Protein AF-A0A7C6TYS3-F1 (afdb_monomer_lite)

Radius of gyration: 28.36 Å; chains: 1; bounding box: 54×26×85 Å

Sequence (116 aa):
DAINKAIIAYRTGEYELSEQMWTKVLKMNSNMTIAYSGVGKSKMRAGDYKGAMADFKIAKNPDFYSKALDAYMKETIGNKFTYIFLTIVGGYLLYQLYRLIRAFRRFLREGVKKVV

Foldseek 3Di:
DLQVQLVVCVVVLVLVSNLVSLVVVCVVPVLPLVSLQSNLSSCLSVVVLVSSLVSCVSSVNVVSNVVSVVSVCCVPVNCVVVVVVCVVVVVVVVVVVVVVVVVVVVVVVVVVVVVD

Secondary structure (DSSP, 8-state):
-HHHHHHHHHHHT-HHHHHHHHHHHHHH-TT-HHHHHHHHHHHHHHT-HHHHHHHHHHTT-HHHHHHHHHHHHHHHTTTHHHHHHHHHHHHHHHHHHHHHHHHHHHHHHHHHHHH-

Structure (mmCIF, N/CA/C/O backbone):
data_AF-A0A7C6TYS3-F1
#
_entry.id   AF-A0A7C6TYS3-F1
#
loop_
_atom_site.group_PDB
_atom_site.id
_atom_site.type_symbol
_atom_site.label_atom_id
_atom_site.label_alt_id
_atom_site.label_comp_id
_atom_site.label_asym_id
_atom_site.label_entity_id
_atom_site.label_seq_id
_atom_site.pdbx_PDB_ins_code
_atom_site.Cartn_x
_atom_site.Cartn_y
_atom_site.Cartn_z
_atom_site.occupancy
_atom_site.B_iso_or_equiv
_atom_site.auth_seq_id
_atom_site.auth_comp_id
_atom_site.auth_asym_id
_atom_site.auth_atom_id
_atom_site.pdbx_PDB_model_num
ATOM 1 N N . ASP A 1 1 ? -14.051 -4.060 24.765 1.00 86.50 1 ASP A N 1
ATOM 2 C CA . ASP A 1 1 ? -14.598 -5.085 23.857 1.00 86.50 1 ASP A CA 1
ATOM 3 C C . ASP A 1 1 ? -14.244 -4.834 22.385 1.00 86.50 1 ASP A C 1
ATOM 5 O O . ASP A 1 1 ? -13.474 -5.601 21.819 1.00 86.50 1 ASP A O 1
ATOM 9 N N . ALA A 1 2 ? -14.675 -3.711 21.788 1.00 93.69 2 ALA A N 1
ATOM 10 C CA . ALA A 1 2 ? -14.475 -3.423 20.356 1.00 93.69 2 ALA A CA 1
ATOM 11 C C . ALA A 1 2 ? -13.012 -3.470 19.866 1.00 93.69 2 ALA A C 1
ATOM 13 O O . ALA A 1 2 ? -12.750 -4.072 18.832 1.00 93.69 2 ALA A O 1
ATOM 14 N N . ILE A 1 3 ? -12.052 -2.903 20.611 1.00 95.62 3 ILE A N 1
ATOM 15 C CA . ILE A 1 3 ? -10.620 -2.938 20.245 1.00 95.62 3 ILE A CA 1
ATOM 16 C C . ILE A 1 3 ? -10.101 -4.380 20.164 1.00 95.62 3 ILE A C 1
ATOM 18 O O . ILE A 1 3 ? -9.490 -4.766 19.170 1.00 95.62 3 ILE A O 1
ATOM 22 N N . ASN A 1 4 ? -10.371 -5.197 21.185 1.00 97.00 4 ASN A N 1
ATOM 23 C CA . ASN A 1 4 ? -9.920 -6.589 21.215 1.00 97.00 4 ASN A CA 1
ATOM 24 C C . ASN A 1 4 ? -10.562 -7.393 20.084 1.00 97.00 4 ASN A C 1
ATOM 26 O O . ASN A 1 4 ? -9.863 -8.122 19.384 1.00 97.00 4 ASN A O 1
ATOM 30 N N . LYS A 1 5 ? -11.865 -7.201 19.848 1.00 97.56 5 LYS A N 1
ATOM 31 C CA . LYS A 1 5 ? -12.569 -7.837 18.732 1.00 97.56 5 LYS A CA 1
ATOM 32 C C . LYS A 1 5 ? -11.988 -7.421 17.380 1.00 97.56 5 LYS A C 1
ATOM 34 O O . LYS A 1 5 ? -11.789 -8.279 16.529 1.00 97.56 5 LYS A O 1
ATOM 39 N N . ALA A 1 6 ? -11.647 -6.144 17.206 1.00 97.19 6 ALA A N 1
ATOM 40 C CA . ALA A 1 6 ? -10.999 -5.651 15.995 1.00 97.19 6 ALA A CA 1
ATOM 41 C C . ALA A 1 6 ? -9.639 -6.323 15.760 1.00 97.19 6 ALA A C 1
ATOM 43 O O . ALA A 1 6 ? -9.331 -6.736 14.643 1.00 97.19 6 ALA A O 1
ATOM 44 N N . ILE A 1 7 ? -8.830 -6.465 16.813 1.00 97.06 7 ILE A N 1
ATOM 45 C CA . ILE A 1 7 ? -7.513 -7.110 16.741 1.00 97.06 7 ILE A CA 1
ATOM 46 C C . ILE A 1 7 ? -7.647 -8.602 16.421 1.00 97.06 7 ILE A C 1
ATOM 48 O O . ILE A 1 7 ? -6.886 -9.106 15.597 1.00 97.06 7 ILE A O 1
ATOM 52 N N . ILE A 1 8 ? -8.594 -9.302 17.051 1.00 97.94 8 ILE A N 1
ATOM 53 C CA . ILE A 1 8 ? -8.854 -10.722 16.783 1.00 97.94 8 ILE A CA 1
ATOM 54 C C . ILE A 1 8 ? -9.299 -10.899 15.332 1.00 97.94 8 ILE A C 1
ATOM 56 O O . ILE A 1 8 ? -8.648 -11.647 14.612 1.00 97.94 8 ILE A O 1
ATOM 60 N N . ALA A 1 9 ? -10.301 -10.137 14.884 1.00 97.75 9 ALA A N 1
ATOM 61 C CA . ALA A 1 9 ? -10.793 -10.170 13.507 1.00 97.75 9 ALA A CA 1
ATOM 62 C C . ALA A 1 9 ? -9.671 -9.912 12.485 1.00 97.75 9 ALA A C 1
ATOM 64 O O . ALA A 1 9 ? -9.527 -10.627 11.500 1.00 97.75 9 ALA A O 1
ATOM 65 N N . TYR A 1 10 ? -8.790 -8.942 12.754 1.00 97.38 10 TYR A N 1
ATOM 66 C CA . TYR A 1 10 ? -7.634 -8.687 11.891 1.00 97.38 10 TYR A CA 1
ATOM 67 C C . TYR A 1 10 ? -6.684 -9.891 11.812 1.00 97.38 10 TYR A C 1
ATOM 69 O O . TYR A 1 10 ? -6.140 -10.193 10.751 1.00 97.38 10 TYR A O 1
ATOM 77 N N . ARG A 1 11 ? -6.449 -10.570 12.941 1.00 96.62 11 ARG A N 1
ATOM 78 C CA . ARG A 1 11 ? -5.561 -11.739 13.015 1.00 96.62 11 ARG A CA 1
ATOM 79 C C . ARG A 1 11 ? -6.175 -12.980 12.368 1.00 96.62 11 ARG A C 1
ATOM 81 O O . ARG A 1 11 ? -5.416 -13.788 11.846 1.00 96.62 11 ARG A O 1
ATOM 88 N N . THR A 1 12 ? -7.500 -13.118 12.386 1.00 97.12 12 THR A N 1
ATOM 89 C CA . THR A 1 12 ? -8.226 -14.225 11.739 1.00 97.12 12 THR A CA 1
ATOM 90 C C . THR A 1 12 ? -8.489 -13.988 10.251 1.00 97.12 12 THR A C 1
ATOM 92 O O . THR A 1 12 ? -8.949 -14.895 9.569 1.00 97.12 12 THR A O 1
ATOM 95 N N . GLY A 1 13 ? -8.147 -12.808 9.722 1.00 95.69 13 GLY A N 1
ATOM 96 C CA . GLY A 1 13 ? -8.346 -12.458 8.311 1.00 95.69 13 GLY A CA 1
ATOM 97 C C . GLY A 1 13 ? -9.708 -11.828 8.007 1.00 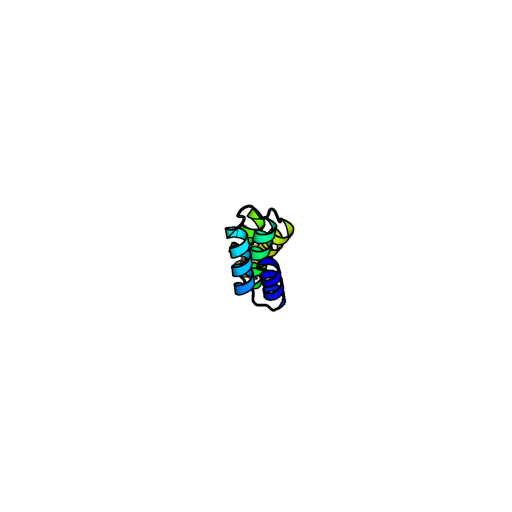95.69 13 GLY A C 1
ATOM 98 O O . GLY A 1 13 ? -9.987 -11.485 6.864 1.00 95.69 13 GLY A O 1
ATOM 99 N N . GLU A 1 14 ? -10.539 -11.612 9.024 1.00 97.62 14 GLU A N 1
ATOM 100 C CA . GLU A 1 14 ? -11.834 -10.939 8.926 1.00 97.62 14 GLU A CA 1
ATOM 101 C C . GLU A 1 14 ? -11.640 -9.412 8.883 1.00 97.62 14 GLU A C 1
ATOM 103 O O . GLU A 1 14 ? -11.973 -8.677 9.818 1.00 97.62 14 GLU A O 1
ATOM 108 N N . TYR A 1 15 ? -11.038 -8.913 7.801 1.00 96.94 15 TYR A N 1
ATOM 109 C CA . TYR A 1 15 ? -10.617 -7.512 7.695 1.00 96.94 15 TYR A CA 1
ATOM 110 C C . TYR A 1 15 ? -11.785 -6.524 7.703 1.00 96.94 15 TYR A C 1
ATOM 112 O O . TYR A 1 15 ? -11.698 -5.501 8.377 1.00 96.94 15 TYR A O 1
ATOM 120 N N . GLU A 1 16 ? -12.901 -6.846 7.050 1.00 96.12 16 GLU A N 1
ATOM 121 C CA . GLU A 1 16 ? -14.114 -6.014 7.076 1.00 96.12 16 GLU A CA 1
ATOM 122 C C . GLU A 1 16 ? -14.693 -5.909 8.490 1.00 96.12 16 GLU A C 1
ATOM 124 O O . GLU A 1 16 ? -15.061 -4.824 8.943 1.00 96.12 16 GLU A O 1
ATOM 129 N N . LEU A 1 17 ? -14.721 -7.019 9.236 1.00 97.19 17 LEU A N 1
ATOM 130 C CA . LEU A 1 17 ? -15.159 -7.003 10.629 1.00 97.19 17 LEU A CA 1
ATOM 131 C C . LEU A 1 17 ? -14.195 -6.185 11.494 1.00 97.19 17 LEU A C 1
ATOM 133 O O . LEU A 1 17 ? -14.636 -5.415 12.350 1.00 97.19 17 LEU A O 1
ATOM 137 N N . SER A 1 18 ? -12.887 -6.334 11.274 1.00 98.06 18 SER A N 1
ATOM 138 C CA . SER A 1 18 ? -11.878 -5.541 11.975 1.00 98.06 18 SER A CA 1
ATOM 139 C C . SER A 1 18 ? -12.086 -4.049 11.743 1.00 98.06 18 SER A C 1
ATOM 141 O O . SER A 1 18 ? -12.158 -3.284 12.707 1.00 98.06 18 SER A O 1
ATOM 143 N N . GLU A 1 19 ? -12.269 -3.650 10.483 1.00 97.50 19 GLU A N 1
ATOM 144 C CA . GLU A 1 19 ? -12.570 -2.277 10.103 1.00 97.50 19 GLU A CA 1
ATOM 145 C C . GLU A 1 19 ? -13.812 -1.770 10.833 1.00 97.50 19 GLU A C 1
ATOM 147 O O . GLU A 1 19 ? -13.729 -0.768 11.539 1.00 97.50 19 GLU A O 1
ATOM 152 N N . GLN A 1 20 ? -14.931 -2.497 10.762 1.00 97.31 20 GLN A N 1
ATOM 153 C CA . GL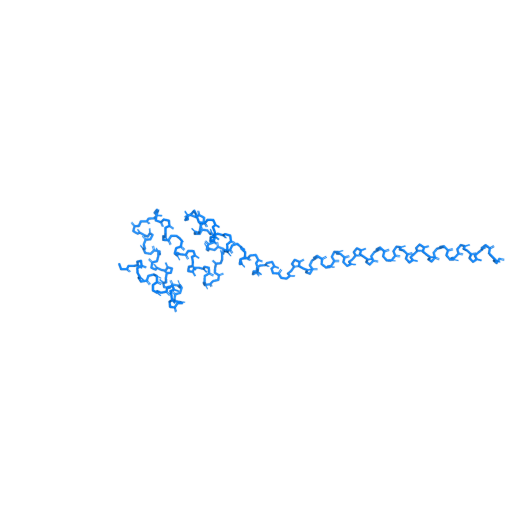N A 1 20 ? -16.176 -2.106 11.428 1.00 97.31 20 GLN A CA 1
ATOM 154 C C . GLN A 1 20 ? -15.991 -1.887 12.934 1.00 97.31 20 GLN A C 1
ATOM 156 O O . GLN A 1 20 ? -16.548 -0.943 13.506 1.00 97.31 20 GLN A O 1
ATOM 161 N N . MET A 1 21 ? -15.217 -2.748 13.601 1.00 98.12 21 MET A N 1
ATOM 162 C CA . MET A 1 21 ? -14.945 -2.609 15.031 1.00 98.12 21 MET A CA 1
ATOM 163 C C . MET A 1 21 ? -14.049 -1.402 15.324 1.00 98.12 21 MET A C 1
ATOM 165 O O . MET A 1 21 ? -14.329 -0.669 16.275 1.00 98.12 21 MET A O 1
ATOM 169 N N . TRP A 1 22 ? -13.041 -1.123 14.494 1.00 97.75 22 TRP A N 1
ATOM 170 C CA . TRP A 1 22 ? -12.250 0.106 14.603 1.00 97.75 22 TRP A CA 1
ATOM 171 C C . TRP A 1 22 ? -13.081 1.365 14.335 1.00 97.75 22 TRP A C 1
ATOM 173 O O . TRP A 1 22 ? -12.956 2.346 15.066 1.00 97.75 22 TRP A O 1
ATOM 183 N N . THR A 1 23 ? -13.996 1.335 13.367 1.00 95.50 23 THR A N 1
ATOM 184 C CA . THR A 1 23 ? -14.923 2.441 13.105 1.00 95.50 23 THR A CA 1
ATOM 185 C C . THR A 1 23 ? -15.854 2.683 14.292 1.00 95.50 23 THR A C 1
ATOM 187 O O . THR A 1 23 ? -16.138 3.832 14.621 1.00 95.50 23 THR A O 1
ATOM 190 N N . LYS A 1 24 ? -16.303 1.633 14.996 1.00 96.88 24 LYS A N 1
ATOM 191 C CA . LYS A 1 24 ? -17.052 1.798 16.257 1.00 96.88 24 LYS A CA 1
ATOM 192 C C . LYS A 1 24 ? -16.221 2.506 17.326 1.00 96.88 24 LYS A C 1
ATOM 194 O O . LYS A 1 24 ? -16.749 3.383 18.002 1.00 96.88 24 LYS A O 1
ATOM 199 N N . VAL A 1 25 ? -14.932 2.180 17.446 1.00 96.38 25 VAL A N 1
ATOM 200 C CA . VAL A 1 25 ? -14.014 2.888 18.358 1.00 96.38 25 VAL A CA 1
ATOM 201 C C . VAL A 1 25 ? -13.911 4.369 17.975 1.00 96.38 25 VAL A C 1
ATOM 203 O O . VAL A 1 25 ? -14.034 5.229 18.843 1.00 96.38 25 VAL A O 1
ATOM 206 N N . LEU A 1 26 ? -13.788 4.678 16.681 1.00 96.50 26 LEU A N 1
ATOM 207 C CA . LEU A 1 26 ? -13.751 6.059 16.181 1.00 96.50 26 LEU A CA 1
ATOM 208 C C . LEU A 1 26 ? -15.058 6.831 16.409 1.00 96.50 26 LEU A C 1
ATOM 210 O O . LEU A 1 26 ? -15.013 8.036 16.629 1.00 96.50 26 LEU A O 1
ATOM 214 N N . LYS A 1 27 ? -16.218 6.164 16.413 1.00 96.06 27 LYS A N 1
ATOM 215 C CA . LYS A 1 27 ? -17.498 6.800 16.778 1.00 96.06 27 LYS A CA 1
ATOM 216 C C . LYS A 1 27 ? -17.551 7.220 18.248 1.00 96.06 27 LYS A C 1
ATOM 218 O O . LYS A 1 27 ? -18.242 8.177 18.572 1.00 96.06 27 LYS A O 1
ATOM 223 N N . MET A 1 28 ? -16.845 6.507 19.126 1.00 94.56 28 MET A N 1
ATOM 224 C CA . MET A 1 28 ? -16.748 6.855 20.548 1.00 94.56 28 MET A CA 1
ATOM 225 C C . MET A 1 28 ? -15.677 7.920 20.802 1.00 94.56 28 MET A C 1
ATOM 227 O O . MET A 1 28 ? -15.846 8.767 21.672 1.00 94.56 28 MET A O 1
ATOM 231 N N . ASN A 1 29 ? -14.574 7.874 20.052 1.00 93.00 29 ASN A N 1
ATOM 232 C CA . ASN A 1 29 ? -13.514 8.873 20.101 1.00 93.00 29 ASN A CA 1
ATOM 233 C C . ASN A 1 29 ? -12.874 9.050 18.718 1.00 93.00 29 ASN A C 1
ATOM 235 O O . ASN A 1 29 ? -11.994 8.286 18.311 1.00 93.00 29 ASN A O 1
ATOM 239 N N . SER A 1 30 ? -13.279 10.110 18.020 1.00 92.12 30 SER A N 1
ATOM 240 C CA . SER A 1 30 ? -12.842 10.405 16.653 1.00 92.12 30 SER A CA 1
ATOM 241 C C . SER A 1 30 ? -11.386 10.849 16.545 1.00 92.12 30 SER A C 1
ATOM 243 O O . SER A 1 30 ? -10.865 10.912 15.436 1.00 92.12 30 SER A O 1
ATOM 245 N N . ASN A 1 31 ? -10.723 11.155 17.665 1.00 92.75 31 ASN A N 1
ATOM 246 C CA . ASN A 1 31 ? -9.334 11.620 17.703 1.00 92.75 31 ASN A CA 1
ATOM 247 C C . ASN A 1 31 ? -8.339 10.481 17.979 1.00 92.75 31 ASN A C 1
ATOM 249 O O . ASN A 1 31 ? -7.145 10.711 18.173 1.00 92.75 31 ASN A O 1
ATOM 253 N N . MET A 1 32 ? -8.817 9.237 18.010 1.00 95.00 32 MET A N 1
ATOM 254 C CA . MET A 1 32 ? -8.012 8.082 18.377 1.00 95.00 32 MET A CA 1
ATOM 255 C C . MET A 1 32 ? -7.165 7.588 17.193 1.00 95.00 32 MET A C 1
ATOM 257 O O . MET A 1 32 ? -7.588 6.757 16.391 1.00 95.00 32 MET A O 1
ATOM 261 N N . THR A 1 33 ? -5.924 8.069 17.104 1.00 94.50 33 THR A N 1
ATOM 262 C CA . THR A 1 33 ? -4.970 7.745 16.020 1.00 94.50 33 THR A CA 1
ATOM 263 C C . THR A 1 33 ? -4.701 6.247 15.862 1.00 94.50 33 THR A C 1
ATOM 265 O O . THR A 1 33 ? -4.554 5.757 14.740 1.00 94.50 33 THR A O 1
ATOM 268 N N . ILE A 1 34 ? -4.690 5.486 16.963 1.00 94.88 34 ILE A N 1
ATOM 269 C CA . ILE A 1 34 ? -4.512 4.029 16.907 1.00 94.88 34 ILE A CA 1
ATOM 270 C C . ILE A 1 34 ? -5.677 3.334 16.187 1.00 94.88 34 ILE A C 1
ATOM 272 O O . ILE A 1 34 ? -5.450 2.351 15.484 1.00 94.88 34 ILE A O 1
ATOM 276 N N . ALA A 1 35 ? -6.898 3.867 16.296 1.00 96.81 35 ALA A N 1
ATOM 277 C CA . ALA A 1 35 ? -8.059 3.303 15.623 1.00 96.81 35 ALA A CA 1
ATOM 278 C C . ALA A 1 35 ? -8.007 3.572 14.114 1.00 96.81 35 ALA A C 1
ATOM 280 O O . ALA A 1 35 ? -8.220 2.642 13.342 1.00 96.81 35 ALA A O 1
ATOM 281 N N . TYR A 1 36 ? -7.585 4.767 13.681 1.00 98.06 36 TYR A N 1
ATOM 282 C CA . TYR A 1 36 ? -7.283 5.021 12.263 1.00 98.06 36 TYR A CA 1
ATOM 283 C C . TYR A 1 36 ? -6.172 4.106 11.731 1.00 98.06 36 TYR A C 1
ATOM 285 O O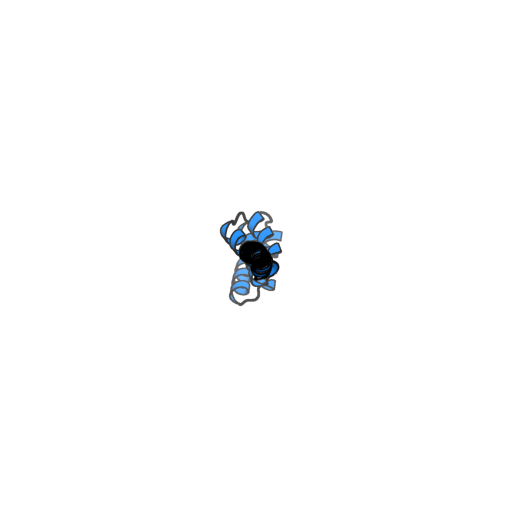 . TYR A 1 36 ? -6.300 3.551 10.645 1.00 98.06 36 TYR A O 1
ATOM 293 N N . SER A 1 37 ? -5.111 3.852 12.510 1.00 97.62 37 SER A N 1
ATOM 294 C CA . SER A 1 37 ? -4.102 2.849 12.125 1.00 97.62 37 SER A CA 1
ATOM 295 C C . SER A 1 37 ? -4.696 1.440 11.990 1.00 97.62 37 SER A C 1
ATOM 297 O O . SER A 1 37 ? -4.233 0.658 11.163 1.00 97.62 37 SER A O 1
ATOM 299 N N . GLY A 1 38 ? -5.697 1.095 12.801 1.00 97.25 38 GLY A N 1
ATOM 300 C CA . GLY A 1 38 ? -6.418 -0.175 12.729 1.00 97.25 38 GLY A CA 1
ATOM 301 C C . GLY A 1 38 ? -7.295 -0.306 11.481 1.00 97.25 38 GLY A C 1
ATOM 302 O O . GLY A 1 38 ? -7.200 -1.315 10.776 1.00 97.25 38 GLY A O 1
ATOM 303 N N . VAL A 1 39 ? -8.082 0.730 11.168 1.00 97.94 39 VAL A N 1
ATOM 304 C CA . VAL A 1 39 ? -8.863 0.835 9.920 1.00 97.94 39 VAL A CA 1
ATOM 305 C C . VAL A 1 39 ? -7.928 0.718 8.718 1.00 97.94 39 VAL A C 1
ATOM 307 O O . VAL A 1 39 ? -8.109 -0.169 7.887 1.00 97.94 39 VAL A O 1
ATOM 310 N N . GLY A 1 40 ? -6.868 1.532 8.675 1.00 98.00 40 GLY A N 1
ATOM 311 C CA . GLY A 1 40 ? -5.928 1.545 7.557 1.00 98.00 40 GLY A CA 1
ATOM 312 C C . GLY A 1 40 ? -5.254 0.191 7.331 1.00 98.00 40 GLY A C 1
ATOM 313 O O . GLY A 1 40 ? -5.143 -0.266 6.197 1.00 98.00 40 GLY A O 1
ATOM 314 N N . LYS A 1 41 ? -4.864 -0.516 8.401 1.00 98.06 41 LYS A N 1
ATOM 315 C CA . LYS A 1 41 ? -4.315 -1.879 8.284 1.00 98.06 41 LYS A CA 1
ATOM 316 C C . LYS A 1 41 ? -5.336 -2.857 7.713 1.00 98.06 41 LYS A C 1
ATOM 318 O O . LYS A 1 41 ? -4.965 -3.679 6.880 1.00 98.06 41 LYS A O 1
ATOM 323 N N . SER A 1 42 ? -6.588 -2.772 8.155 1.00 97.94 42 SER A N 1
ATOM 324 C CA . SER A 1 42 ? -7.672 -3.645 7.694 1.00 97.94 42 SER A CA 1
ATOM 325 C C . SER A 1 42 ? -7.949 -3.429 6.205 1.00 97.94 42 SER A C 1
ATOM 327 O O . SER A 1 42 ? -7.886 -4.384 5.435 1.00 97.94 42 SER A O 1
ATOM 329 N N . LYS A 1 43 ? -8.087 -2.171 5.772 1.00 98.00 43 LYS A N 1
ATOM 330 C CA . LYS A 1 43 ? -8.234 -1.797 4.356 1.00 98.00 43 LYS A CA 1
ATOM 331 C C . LYS A 1 43 ? -7.054 -2.232 3.498 1.00 98.00 43 LYS A C 1
ATOM 333 O O . LYS A 1 43 ? -7.243 -2.837 2.450 1.00 98.00 43 LYS A O 1
ATOM 338 N N . MET A 1 44 ? -5.826 -2.019 3.977 1.00 97.31 44 MET A N 1
ATOM 339 C CA . MET A 1 44 ? -4.614 -2.444 3.271 1.00 97.31 44 MET A CA 1
ATOM 340 C C . MET A 1 44 ? -4.580 -3.965 3.059 1.00 97.31 44 MET A C 1
ATOM 342 O O . MET A 1 44 ? -4.067 -4.435 2.048 1.00 97.31 44 MET A O 1
ATOM 346 N N . ARG A 1 45 ? -5.123 -4.750 3.997 1.00 96.00 45 ARG A N 1
ATOM 347 C CA . ARG A 1 45 ? -5.251 -6.206 3.847 1.00 96.00 45 ARG A CA 1
ATOM 348 C C . ARG A 1 45 ? -6.416 -6.625 2.952 1.00 96.00 45 ARG A C 1
ATOM 350 O O . ARG A 1 45 ? -6.294 -7.641 2.280 1.00 96.00 45 ARG A O 1
ATOM 357 N N . ALA A 1 46 ? -7.483 -5.834 2.912 1.00 94.62 46 ALA A N 1
ATOM 358 C CA . ALA A 1 46 ? -8.603 -6.005 1.991 1.00 94.62 46 ALA A CA 1
ATOM 359 C C . ALA A 1 46 ? -8.302 -5.524 0.553 1.00 94.62 46 ALA A C 1
ATOM 361 O O . ALA A 1 46 ? -9.107 -5.754 -0.341 1.00 94.62 46 ALA A O 1
ATOM 362 N N . GLY A 1 47 ? -7.155 -4.873 0.318 1.00 94.50 47 GLY A N 1
ATOM 363 C CA . GLY A 1 47 ? -6.743 -4.357 -0.994 1.00 94.50 47 GLY A CA 1
ATOM 364 C C . GLY A 1 47 ? -7.136 -2.900 -1.262 1.00 94.50 47 GLY A C 1
ATOM 365 O O . GLY A 1 47 ? -6.723 -2.336 -2.268 1.00 94.50 47 GLY A O 1
ATOM 366 N N . ASP A 1 48 ? -7.856 -2.238 -0.352 1.00 97.19 48 ASP A N 1
ATOM 367 C CA . ASP A 1 48 ? -8.138 -0.802 -0.460 1.00 97.19 48 ASP A CA 1
ATOM 368 C C . ASP A 1 48 ? -6.929 0.027 0.004 1.00 97.19 48 ASP A C 1
ATOM 370 O O . ASP A 1 48 ? -6.888 0.602 1.097 1.00 97.19 48 ASP A O 1
ATOM 374 N N . TYR A 1 49 ? -5.893 0.074 -0.835 1.00 97.81 49 TYR A N 1
ATOM 375 C CA . TYR A 1 49 ? -4.662 0.798 -0.523 1.00 97.81 49 TYR A CA 1
ATOM 376 C C . TYR A 1 49 ? -4.873 2.313 -0.463 1.00 97.81 49 TYR A C 1
ATOM 378 O O . TYR A 1 49 ? -4.277 2.989 0.378 1.00 97.81 49 TYR A O 1
ATOM 386 N N . LYS A 1 50 ? -5.755 2.860 -1.307 1.00 97.75 50 LYS A N 1
ATOM 387 C CA . LYS A 1 50 ? -6.047 4.298 -1.336 1.00 97.75 50 LYS A CA 1
ATOM 388 C C . LYS A 1 50 ? -6.766 4.745 -0.063 1.00 97.75 50 LYS A C 1
ATOM 390 O O . LYS A 1 50 ? -6.384 5.759 0.525 1.00 97.75 50 LYS A O 1
ATOM 395 N N . GLY A 1 51 ? -7.773 3.992 0.380 1.00 97.75 51 GLY A N 1
ATOM 396 C CA . GLY A 1 51 ? -8.441 4.230 1.655 1.00 97.75 51 GLY A CA 1
ATOM 397 C C . GLY A 1 51 ? -7.480 4.070 2.830 1.00 97.75 51 GLY A C 1
ATOM 398 O O . GLY A 1 51 ? -7.413 4.949 3.689 1.00 97.75 51 GLY A O 1
ATOM 399 N N . ALA A 1 52 ? -6.646 3.024 2.814 1.00 98.38 52 ALA A N 1
ATOM 400 C CA . ALA A 1 52 ? -5.629 2.811 3.840 1.00 98.38 52 ALA A CA 1
ATOM 401 C C . ALA A 1 52 ? -4.658 3.994 3.983 1.00 98.38 52 ALA A C 1
ATOM 403 O O . ALA A 1 52 ? -4.361 4.417 5.101 1.00 98.38 52 ALA A O 1
ATOM 404 N N . MET A 1 53 ? -4.192 4.572 2.871 1.00 98.50 53 MET A N 1
ATOM 405 C CA . MET A 1 53 ? -3.341 5.768 2.888 1.00 98.50 53 MET A CA 1
ATOM 406 C C . MET A 1 53 ? -4.021 6.959 3.574 1.00 98.50 53 MET A C 1
ATOM 408 O O . MET A 1 53 ? -3.374 7.671 4.346 1.00 98.50 53 MET A O 1
ATOM 412 N N . ALA A 1 54 ? -5.313 7.186 3.317 1.00 98.19 54 ALA A N 1
ATOM 413 C CA . ALA A 1 54 ? -6.057 8.273 3.950 1.00 98.19 54 ALA A CA 1
ATOM 414 C C . ALA A 1 54 ? -6.112 8.091 5.476 1.00 98.19 54 ALA A C 1
ATOM 416 O O . ALA A 1 54 ? -5.802 9.024 6.221 1.00 98.19 54 ALA A O 1
ATOM 417 N N . ASP A 1 55 ? -6.402 6.874 5.938 1.00 98.19 55 ASP A N 1
ATOM 418 C CA . ASP A 1 55 ? -6.451 6.552 7.365 1.00 98.19 55 ASP A CA 1
ATOM 419 C C . ASP A 1 55 ? -5.069 6.649 8.031 1.00 98.19 55 ASP A C 1
ATOM 421 O O . ASP A 1 55 ? -4.936 7.232 9.110 1.00 98.19 55 ASP A O 1
ATOM 425 N N . PHE A 1 56 ? -4.001 6.166 7.383 1.00 98.50 56 PHE A N 1
ATOM 426 C CA . PHE A 1 56 ? -2.639 6.293 7.916 1.00 98.50 56 PHE A CA 1
ATOM 427 C C . PHE A 1 56 ? -2.155 7.738 7.990 1.00 98.50 56 PHE A C 1
ATOM 429 O O . PHE A 1 56 ? -1.424 8.093 8.919 1.00 98.50 56 PHE A O 1
ATOM 436 N N . LYS A 1 57 ? -2.598 8.593 7.063 1.00 98.12 57 LYS A N 1
ATOM 437 C CA . LYS A 1 57 ? -2.317 10.028 7.112 1.00 98.12 57 LYS A CA 1
ATOM 438 C C . LYS A 1 57 ? -2.955 10.674 8.343 1.00 98.12 57 LYS A C 1
ATOM 440 O O . LYS A 1 57 ? -2.277 11.417 9.049 1.00 98.12 57 LYS A O 1
ATOM 445 N N . ILE A 1 58 ? -4.217 10.352 8.640 1.00 97.25 58 ILE A N 1
ATOM 446 C CA . ILE A 1 58 ? -4.909 10.843 9.846 1.00 97.25 58 ILE A CA 1
ATOM 447 C C . ILE A 1 58 ? -4.239 10.294 11.111 1.00 97.25 58 ILE A C 1
ATOM 449 O O . ILE A 1 58 ? -4.003 11.031 12.068 1.00 97.25 58 ILE A O 1
ATOM 453 N N . ALA A 1 59 ? -3.851 9.017 11.093 1.00 97.25 59 ALA A N 1
ATOM 454 C CA . ALA A 1 59 ? -3.136 8.377 12.190 1.00 97.25 59 ALA A CA 1
ATOM 455 C C . ALA A 1 59 ? -1.709 8.911 12.413 1.00 97.25 59 ALA A C 1
ATOM 457 O O . ALA A 1 59 ? -1.080 8.516 13.394 1.00 97.25 59 ALA A O 1
ATOM 458 N N . LYS A 1 60 ? -1.193 9.766 11.515 1.00 97.06 60 LYS A N 1
ATOM 459 C CA . LYS A 1 60 ? 0.204 10.230 11.483 1.00 97.06 60 LYS A CA 1
ATOM 460 C C . LYS A 1 60 ? 1.198 9.063 11.478 1.00 97.06 60 LYS A C 1
ATOM 462 O O . LYS A 1 60 ? 2.190 9.078 12.199 1.00 97.06 60 LYS A O 1
ATOM 467 N N . ASN A 1 61 ? 0.908 8.040 10.674 1.00 96.81 61 ASN A N 1
ATOM 468 C CA . ASN A 1 61 ? 1.692 6.812 10.590 1.00 96.81 61 ASN A CA 1
ATOM 469 C C . ASN A 1 61 ? 2.431 6.724 9.239 1.00 96.81 61 ASN A C 1
ATOM 471 O O . ASN A 1 61 ? 1.902 6.128 8.294 1.00 96.81 61 ASN A O 1
ATOM 475 N N . PRO A 1 62 ? 3.625 7.335 9.113 1.00 96.81 62 PRO A N 1
ATOM 476 C CA . PRO A 1 62 ? 4.340 7.416 7.840 1.00 96.81 62 PRO A CA 1
ATOM 477 C C . PRO A 1 62 ? 4.787 6.043 7.331 1.00 96.81 62 PRO A C 1
ATOM 479 O O . PRO A 1 62 ? 4.693 5.783 6.137 1.00 96.81 62 PRO A O 1
ATOM 482 N N . ASP A 1 63 ? 5.193 5.136 8.220 1.00 97.62 63 ASP A N 1
ATOM 483 C CA . ASP A 1 63 ? 5.683 3.810 7.829 1.00 97.62 63 ASP A CA 1
ATOM 484 C C . ASP A 1 63 ? 4.606 2.995 7.114 1.00 97.62 63 ASP A C 1
ATOM 486 O O . ASP A 1 63 ? 4.848 2.360 6.086 1.00 97.62 63 ASP A O 1
ATOM 490 N N . PHE A 1 64 ? 3.390 3.003 7.663 1.00 97.88 64 PHE A N 1
ATOM 491 C CA . PHE A 1 64 ? 2.271 2.299 7.053 1.00 97.88 64 PHE A CA 1
ATOM 492 C C . PHE A 1 64 ? 1.681 3.053 5.860 1.00 97.88 64 PHE A C 1
ATOM 494 O O . PHE A 1 64 ? 1.227 2.404 4.918 1.00 97.88 64 PHE A O 1
ATOM 501 N N . TYR A 1 65 ? 1.745 4.388 5.847 1.00 98.38 65 TYR A N 1
ATOM 502 C CA . TYR A 1 65 ? 1.406 5.173 4.661 1.00 98.38 65 TYR A CA 1
ATOM 503 C C . TYR A 1 65 ? 2.290 4.784 3.470 1.00 98.38 65 TYR A C 1
ATOM 505 O O . TYR A 1 65 ? 1.763 4.483 2.402 1.00 98.38 65 TYR A O 1
ATOM 513 N N . SER A 1 66 ? 3.611 4.722 3.664 1.00 97.69 66 SER A N 1
ATOM 514 C CA . SER A 1 66 ? 4.560 4.328 2.617 1.00 97.69 66 SER A CA 1
ATOM 515 C C . SER A 1 66 ? 4.283 2.915 2.109 1.00 97.69 66 SER A C 1
ATOM 517 O O . SER A 1 66 ? 4.201 2.708 0.907 1.00 97.69 66 SER A O 1
ATOM 519 N N . LYS A 1 67 ? 4.006 1.956 3.004 1.00 97.94 67 LYS A N 1
ATOM 520 C CA . LYS A 1 67 ? 3.636 0.584 2.603 1.00 97.94 67 LYS A CA 1
ATOM 521 C C . LYS A 1 67 ? 2.357 0.526 1.768 1.00 97.94 67 LYS A C 1
ATOM 523 O O . LYS A 1 67 ? 2.293 -0.233 0.804 1.00 97.94 67 LYS A O 1
ATOM 528 N N . ALA A 1 68 ? 1.338 1.301 2.139 1.00 97.88 68 ALA A N 1
ATOM 529 C CA . ALA A 1 68 ? 0.096 1.371 1.377 1.00 97.88 68 ALA A CA 1
ATOM 530 C C . ALA A 1 68 ? 0.313 2.049 0.014 1.00 97.88 68 ALA A C 1
ATOM 532 O O . ALA A 1 68 ? -0.208 1.569 -0.989 1.00 97.88 68 ALA A O 1
ATOM 533 N N . LEU A 1 69 ? 1.130 3.105 -0.042 1.00 96.75 69 LEU A N 1
ATOM 534 C CA . LEU A 1 69 ? 1.515 3.758 -1.292 1.00 96.75 69 LEU A CA 1
ATOM 535 C C . LEU A 1 69 ? 2.271 2.799 -2.216 1.00 96.75 69 LEU A C 1
ATOM 537 O O . LEU A 1 69 ? 1.925 2.698 -3.389 1.00 96.75 69 LEU A O 1
ATOM 541 N N . ASP A 1 70 ? 3.258 2.069 -1.700 1.00 95.06 70 ASP A N 1
ATOM 542 C CA . ASP A 1 70 ? 4.027 1.097 -2.480 1.00 95.06 70 ASP A CA 1
ATOM 543 C C . ASP A 1 70 ? 3.112 0.018 -3.074 1.00 95.06 70 ASP A C 1
ATOM 545 O O . ASP A 1 70 ? 3.223 -0.324 -4.253 1.00 95.06 70 ASP A O 1
ATOM 549 N N . ALA A 1 71 ? 2.162 -0.485 -2.278 1.00 95.25 71 ALA A N 1
ATOM 550 C CA . ALA A 1 71 ? 1.172 -1.453 -2.736 1.00 95.25 71 ALA A CA 1
ATOM 551 C C . ALA A 1 71 ? 0.239 -0.866 -3.811 1.00 95.25 71 ALA A C 1
ATOM 553 O O . ALA A 1 71 ? 0.055 -1.485 -4.859 1.00 95.25 71 ALA A O 1
ATOM 554 N N . TYR A 1 72 ? -0.262 0.357 -3.606 1.00 95.12 72 TYR A N 1
ATOM 555 C CA . TYR A 1 72 ? -1.091 1.074 -4.578 1.00 95.12 72 TYR A CA 1
ATOM 556 C C . TYR A 1 72 ? -0.359 1.311 -5.905 1.00 95.12 72 TYR A C 1
ATOM 558 O O . TYR A 1 72 ? -0.912 1.090 -6.983 1.00 95.12 72 TYR A O 1
ATOM 566 N N . MET A 1 73 ? 0.905 1.735 -5.853 1.00 91.38 73 MET A N 1
ATOM 567 C CA . MET A 1 73 ? 1.724 1.943 -7.048 1.00 91.38 73 MET A CA 1
ATOM 568 C C . MET A 1 73 ? 2.005 0.620 -7.759 1.00 91.38 73 MET A C 1
ATOM 570 O O . MET A 1 73 ? 1.941 0.550 -8.986 1.00 91.38 73 MET A O 1
ATOM 574 N N . LYS A 1 74 ? 2.262 -0.459 -7.015 1.00 90.44 74 LYS A N 1
ATOM 575 C CA . LYS A 1 74 ? 2.443 -1.789 -7.602 1.00 90.44 74 LYS A CA 1
ATOM 576 C C . LYS A 1 74 ? 1.177 -2.282 -8.306 1.00 90.44 74 LYS A C 1
ATOM 578 O O . LYS A 1 74 ? 1.286 -2.857 -9.385 1.00 90.44 74 LYS A O 1
ATOM 583 N N . GLU A 1 75 ? 0.005 -2.041 -7.726 1.00 90.56 75 GLU A N 1
ATOM 584 C CA . GLU A 1 75 ? -1.287 -2.406 -8.314 1.00 90.56 75 GLU A CA 1
ATOM 585 C C . GLU A 1 75 ? -1.615 -1.572 -9.566 1.00 90.56 75 GLU A C 1
ATOM 587 O O . GLU A 1 75 ? -2.020 -2.112 -10.594 1.00 90.56 75 GLU A O 1
ATOM 592 N N . THR A 1 76 ? -1.411 -0.253 -9.510 1.00 87.75 76 THR A N 1
ATOM 593 C CA . THR A 1 76 ? -1.837 0.668 -10.580 1.00 87.75 76 THR A CA 1
ATOM 594 C C . THR A 1 76 ? -0.817 0.815 -11.706 1.00 87.75 76 THR A C 1
ATOM 596 O O . THR A 1 76 ? -1.176 0.781 -12.893 1.00 87.75 76 THR A O 1
ATOM 599 N N . ILE A 1 77 ? 0.454 0.989 -11.336 1.00 82.62 77 ILE A N 1
ATOM 600 C CA . ILE A 1 77 ? 1.569 1.244 -12.248 1.00 82.62 77 ILE A CA 1
ATOM 601 C C . ILE A 1 77 ? 2.212 -0.076 -12.656 1.00 82.62 77 ILE A C 1
ATOM 603 O O . ILE A 1 77 ? 2.423 -0.281 -13.851 1.00 82.62 77 ILE A O 1
ATOM 607 N N . GLY A 1 78 ? 2.464 -0.978 -11.701 1.00 78.88 78 GLY A N 1
ATOM 608 C CA . GLY A 1 78 ? 3.004 -2.319 -11.945 1.00 78.88 78 GLY A CA 1
ATOM 609 C C . GLY A 1 78 ? 4.016 -2.377 -13.100 1.00 78.88 78 GLY A C 1
ATOM 610 O O . GLY A 1 78 ? 4.895 -1.525 -13.233 1.00 78.88 78 GLY A O 1
ATOM 611 N N . ASN A 1 79 ? 3.847 -3.344 -14.003 1.00 72.25 79 ASN A N 1
ATOM 612 C CA . ASN A 1 79 ? 4.745 -3.527 -15.151 1.00 72.25 79 ASN A CA 1
ATOM 613 C C . ASN A 1 79 ? 4.564 -2.480 -16.270 1.00 72.25 79 ASN A C 1
ATOM 615 O O . ASN A 1 79 ? 5.345 -2.467 -17.220 1.00 72.25 79 ASN A O 1
ATOM 619 N N . LYS A 1 80 ? 3.560 -1.590 -16.201 1.00 81.50 80 LYS A N 1
ATOM 620 C CA . LYS A 1 80 ? 3.284 -0.610 -17.273 1.00 81.50 80 LYS A CA 1
ATOM 621 C C . LYS A 1 80 ? 4.437 0.375 -17.444 1.00 81.50 80 LYS A C 1
ATOM 623 O O . LYS A 1 80 ? 4.769 0.721 -18.575 1.00 81.50 80 LYS A O 1
ATOM 628 N N . PHE A 1 81 ? 5.078 0.769 -16.342 1.00 80.88 81 PHE A N 1
ATOM 629 C CA . PHE A 1 81 ? 6.273 1.614 -16.381 1.00 80.88 81 PHE A CA 1
ATOM 630 C C . PHE A 1 81 ? 7.391 0.970 -17.211 1.00 80.88 81 PHE A C 1
ATOM 632 O O . PHE A 1 81 ? 7.959 1.618 -18.088 1.00 80.88 81 PHE A O 1
ATOM 639 N N . THR A 1 82 ? 7.649 -0.322 -16.998 1.00 81.88 82 THR A N 1
ATOM 640 C CA . THR A 1 82 ? 8.666 -1.078 -17.738 1.00 81.88 82 THR A C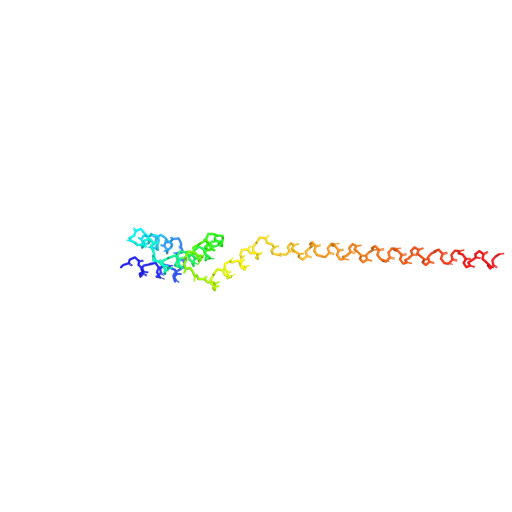A 1
ATOM 641 C C . THR A 1 82 ? 8.372 -1.100 -19.233 1.00 81.88 82 THR A C 1
ATOM 643 O O . THR A 1 82 ? 9.275 -0.869 -20.031 1.00 81.88 82 THR A O 1
ATOM 646 N N . TYR A 1 83 ? 7.116 -1.312 -19.635 1.00 86.75 83 TYR A N 1
ATOM 647 C CA . TYR A 1 83 ? 6.751 -1.311 -21.054 1.00 86.75 83 TYR A CA 1
ATOM 648 C C . TYR A 1 83 ? 6.911 0.069 -21.699 1.00 86.75 83 TYR A C 1
ATOM 650 O O . TYR A 1 83 ? 7.510 0.169 -22.769 1.00 86.75 83 TYR A O 1
ATOM 658 N N . ILE A 1 84 ? 6.454 1.143 -21.045 1.00 89.00 84 ILE A N 1
ATOM 659 C CA . ILE A 1 84 ? 6.637 2.513 -21.554 1.00 89.00 84 ILE A CA 1
ATOM 660 C C . ILE A 1 84 ? 8.132 2.819 -21.704 1.00 89.00 84 ILE A C 1
ATOM 662 O O . ILE A 1 84 ? 8.573 3.252 -22.768 1.00 89.00 84 ILE A O 1
ATOM 666 N N . PHE A 1 85 ? 8.931 2.516 -20.683 1.00 89.75 85 PHE A N 1
ATOM 667 C CA . PHE A 1 85 ? 10.376 2.711 -20.724 1.00 89.75 85 PHE A CA 1
ATOM 668 C C . PHE A 1 85 ? 11.042 1.936 -21.876 1.00 89.75 85 PHE A C 1
ATOM 670 O O . PHE A 1 85 ? 11.809 2.517 -22.645 1.00 89.75 85 PHE A O 1
ATOM 677 N N . LEU A 1 86 ? 10.701 0.655 -22.060 1.00 92.94 86 LEU A N 1
ATOM 678 C CA . LEU A 1 86 ? 11.237 -0.177 -23.142 1.00 92.94 86 LEU A CA 1
ATOM 679 C C . LEU A 1 86 ? 10.875 0.352 -24.532 1.00 92.94 86 LEU A C 1
ATOM 681 O O . LEU A 1 86 ? 11.722 0.334 -25.422 1.00 92.94 86 LEU A O 1
ATOM 685 N N . THR A 1 87 ? 9.650 0.848 -24.728 1.00 94.62 87 THR A N 1
ATOM 686 C CA . THR A 1 87 ? 9.245 1.413 -26.027 1.00 94.62 87 THR A CA 1
ATOM 687 C C . THR A 1 87 ? 10.027 2.677 -26.377 1.00 94.62 87 THR A C 1
ATOM 689 O O . THR A 1 87 ? 10.495 2.806 -27.508 1.00 94.62 87 THR A O 1
ATOM 692 N N . ILE A 1 88 ? 10.241 3.575 -25.411 1.00 96.50 88 ILE A N 1
ATOM 693 C CA . ILE A 1 88 ? 11.003 4.814 -25.619 1.00 96.50 88 ILE A CA 1
ATOM 694 C C . ILE A 1 88 ? 12.470 4.495 -25.917 1.00 96.50 88 ILE A C 1
ATOM 696 O O . ILE A 1 88 ? 13.014 4.952 -26.925 1.00 96.50 88 ILE A O 1
ATOM 700 N N . VAL A 1 89 ? 13.106 3.679 -25.071 1.00 97.25 89 VAL A N 1
ATOM 701 C CA . VAL A 1 89 ? 14.520 3.313 -25.232 1.00 97.25 89 VAL A CA 1
ATOM 702 C C . VAL A 1 89 ? 14.729 2.513 -26.518 1.00 97.25 89 VAL A C 1
ATOM 704 O O . VAL A 1 89 ? 15.624 2.830 -27.299 1.00 97.25 89 VAL A O 1
ATOM 707 N N . GLY A 1 90 ? 13.877 1.523 -26.787 1.00 97.19 90 GLY A N 1
ATOM 708 C CA . GLY A 1 90 ? 13.934 0.713 -28.002 1.00 97.19 90 GLY A CA 1
ATOM 709 C C . GLY A 1 90 ? 13.748 1.548 -29.269 1.00 97.19 90 GLY A C 1
ATOM 710 O O . GLY A 1 90 ? 14.545 1.435 -30.199 1.00 97.19 90 GLY A O 1
ATOM 711 N N . GLY A 1 91 ? 12.759 2.447 -29.288 1.00 97.69 91 GLY A N 1
ATOM 712 C CA . GLY A 1 91 ? 12.534 3.366 -30.404 1.00 97.69 91 GLY A CA 1
ATOM 713 C C . GLY A 1 91 ? 13.732 4.283 -30.663 1.00 97.69 91 GLY A C 1
ATOM 714 O O . GLY A 1 91 ? 14.154 4.449 -31.809 1.00 97.69 91 GLY A O 1
ATOM 715 N N . TYR A 1 92 ? 14.339 4.821 -29.602 1.00 98.06 92 TYR A N 1
ATOM 716 C CA . TYR A 1 92 ? 15.541 5.646 -29.706 1.00 98.06 92 TYR A CA 1
ATOM 717 C C . TYR A 1 92 ? 16.747 4.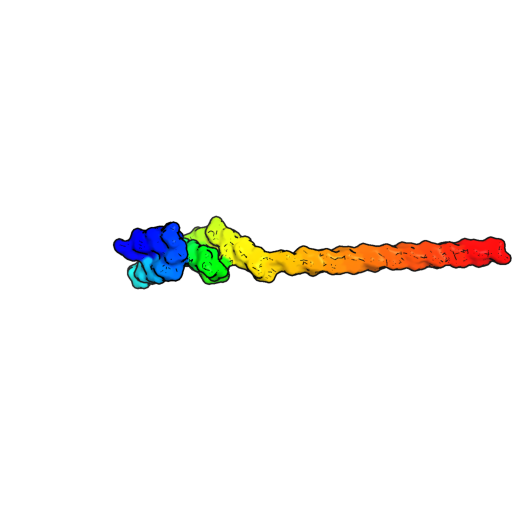868 -30.261 1.00 98.06 92 TYR A C 1
ATOM 719 O O . TYR A 1 92 ? 17.443 5.361 -31.153 1.00 98.06 92 TYR A O 1
ATOM 727 N N . LEU A 1 93 ? 16.980 3.638 -29.792 1.00 97.88 93 LEU A N 1
ATOM 728 C CA . LEU A 1 93 ? 18.065 2.785 -30.290 1.00 97.88 93 LEU A CA 1
ATOM 729 C C . LEU A 1 93 ? 17.865 2.407 -31.765 1.00 97.88 93 LEU A C 1
ATOM 731 O O . LEU A 1 93 ? 18.811 2.488 -32.551 1.00 97.88 93 LEU A O 1
ATOM 735 N N . LEU A 1 94 ? 16.635 2.069 -32.167 1.00 97.69 94 LEU A N 1
ATOM 736 C CA . LEU A 1 94 ? 16.291 1.798 -33.567 1.00 97.69 94 LEU A CA 1
ATOM 737 C C . LEU A 1 94 ? 16.523 3.024 -34.456 1.00 97.69 94 LEU A C 1
ATOM 739 O O . LEU A 1 94 ? 17.079 2.898 -35.549 1.00 97.69 94 LEU A O 1
ATOM 743 N N . TYR A 1 95 ? 16.160 4.216 -33.980 1.00 97.81 95 TYR A N 1
ATOM 744 C CA . TYR A 1 95 ? 16.426 5.467 -34.688 1.00 97.81 95 TYR A CA 1
ATOM 745 C C . TYR A 1 95 ? 17.930 5.714 -34.877 1.00 97.81 95 TYR A C 1
ATOM 747 O O . TYR A 1 95 ? 18.370 6.053 -35.980 1.00 97.81 95 TYR A O 1
ATOM 755 N N . GLN A 1 96 ? 18.738 5.497 -33.834 1.00 97.81 96 GLN A N 1
ATOM 756 C CA . GLN A 1 96 ? 20.192 5.645 -33.918 1.00 97.81 96 GLN A CA 1
ATOM 757 C C . GLN A 1 96 ? 20.822 4.644 -34.890 1.00 97.81 96 GLN A C 1
ATOM 759 O O . GLN A 1 96 ? 21.664 5.027 -35.707 1.00 97.81 96 GLN A O 1
ATOM 764 N N . LEU A 1 97 ? 20.372 3.388 -34.861 1.00 97.38 97 LEU A N 1
ATOM 765 C CA . LEU A 1 97 ? 20.821 2.355 -35.790 1.00 97.38 97 LEU A CA 1
ATOM 766 C C . LEU A 1 97 ? 20.448 2.703 -37.237 1.00 97.38 97 LEU A C 1
ATOM 768 O O . LEU A 1 97 ? 21.296 2.644 -38.127 1.00 97.38 97 LEU A O 1
ATOM 772 N N . TYR A 1 98 ? 19.207 3.136 -37.476 1.00 97.50 98 TYR A N 1
ATOM 773 C CA . TYR A 1 98 ? 18.762 3.600 -38.789 1.00 97.50 98 TYR A CA 1
ATOM 774 C C . TYR A 1 98 ? 19.621 4.763 -39.299 1.00 97.50 98 TYR A C 1
ATOM 776 O O . TYR A 1 98 ? 20.066 4.750 -40.451 1.00 97.50 98 TYR A O 1
ATOM 784 N N . ARG A 1 99 ? 19.903 5.751 -38.440 1.00 97.75 99 ARG A N 1
ATOM 785 C CA . ARG A 1 99 ? 20.765 6.895 -38.764 1.00 97.75 99 ARG A CA 1
ATOM 786 C C . ARG A 1 99 ? 22.171 6.443 -39.162 1.00 97.75 99 ARG A C 1
ATOM 788 O O . ARG A 1 99 ? 22.691 6.922 -40.169 1.00 97.75 99 ARG A O 1
ATOM 795 N N . LEU A 1 100 ? 22.753 5.503 -38.418 1.00 96.69 100 LEU A N 1
ATOM 796 C CA . LEU A 1 100 ? 24.093 4.972 -38.668 1.00 96.69 100 LEU A CA 1
ATOM 797 C C . LEU A 1 100 ? 24.157 4.178 -39.979 1.00 96.69 100 LEU A C 1
ATOM 799 O O . LEU A 1 100 ? 25.011 4.450 -40.821 1.00 96.69 100 LEU A O 1
ATOM 803 N N . ILE A 1 101 ? 23.198 3.277 -40.216 1.00 96.62 101 ILE A N 1
ATOM 804 C CA . ILE A 1 101 ? 23.091 2.522 -41.474 1.00 96.62 101 ILE A CA 1
ATOM 805 C C . ILE A 1 101 ? 22.914 3.478 -42.660 1.00 96.62 101 ILE A C 1
ATOM 807 O O . ILE A 1 101 ? 23.542 3.306 -43.707 1.00 96.62 101 ILE A O 1
ATOM 811 N N . ARG A 1 102 ? 22.074 4.509 -42.518 1.00 96.12 102 ARG A N 1
ATOM 812 C CA . ARG A 1 102 ? 21.851 5.508 -43.570 1.00 96.12 102 ARG A CA 1
ATOM 813 C C . ARG A 1 102 ? 23.122 6.301 -43.880 1.00 96.12 102 ARG A C 1
ATOM 815 O O . ARG A 1 102 ? 23.387 6.545 -45.056 1.00 96.12 102 ARG A O 1
ATOM 822 N N . ALA A 1 103 ? 23.897 6.684 -42.866 1.00 93.25 103 ALA A N 1
ATOM 823 C CA . ALA A 1 103 ? 25.180 7.361 -43.045 1.00 93.25 103 ALA A CA 1
ATOM 824 C C . ALA A 1 103 ? 26.203 6.453 -43.749 1.00 93.25 103 ALA A C 1
ATOM 826 O O . ALA A 1 103 ? 26.802 6.857 -44.744 1.00 93.25 103 ALA A O 1
ATOM 827 N N . PHE A 1 104 ? 26.316 5.195 -43.318 1.00 93.31 104 PHE A N 1
ATOM 828 C CA . PHE A 1 104 ? 27.229 4.221 -43.916 1.00 93.31 104 PHE A CA 1
ATOM 829 C C . PHE A 1 104 ? 26.898 3.925 -45.389 1.00 93.31 104 PHE A C 1
ATOM 831 O O . PHE A 1 104 ? 27.776 3.942 -46.250 1.00 93.31 104 PHE A O 1
ATOM 838 N N . ARG A 1 105 ? 25.609 3.757 -45.728 1.00 92.00 105 ARG A N 1
ATOM 839 C CA . ARG A 1 105 ? 25.167 3.584 -47.127 1.00 92.00 105 ARG A CA 1
ATOM 840 C C . ARG A 1 105 ? 25.455 4.798 -48.016 1.00 92.00 105 ARG A C 1
ATOM 842 O O . ARG A 1 105 ? 25.551 4.632 -49.232 1.00 92.00 105 ARG A O 1
ATOM 849 N N . ARG A 1 106 ? 25.503 6.014 -47.459 1.00 88.62 106 ARG A N 1
ATOM 850 C CA . ARG A 1 106 ? 25.884 7.224 -48.212 1.00 88.62 106 ARG A CA 1
ATOM 851 C C . ARG A 1 106 ? 27.380 7.219 -48.504 1.00 88.62 106 ARG A C 1
ATOM 853 O O . ARG A 1 106 ? 27.751 7.355 -49.664 1.00 88.62 106 ARG A O 1
ATOM 860 N N . PHE A 1 107 ? 28.195 6.940 -47.489 1.00 90.38 107 PHE A N 1
ATOM 861 C CA . PHE A 1 107 ? 29.647 6.837 -47.625 1.00 90.38 107 PHE A CA 1
ATOM 862 C C . PHE A 1 107 ? 30.069 5.805 -48.683 1.00 90.38 107 PHE A C 1
ATOM 864 O O . PHE A 1 107 ? 30.837 6.129 -49.584 1.00 90.38 107 PHE A O 1
ATOM 871 N N . LEU A 1 108 ? 29.498 4.592 -48.651 1.00 89.25 108 LEU A N 1
ATOM 872 C CA . LEU A 1 108 ? 29.792 3.564 -49.660 1.00 89.25 108 LEU A CA 1
ATOM 873 C C . LEU A 1 108 ? 29.425 4.007 -51.086 1.00 89.25 108 LEU A C 1
ATOM 875 O O . LEU A 1 108 ? 30.177 3.747 -52.021 1.00 89.25 108 LEU A O 1
ATOM 879 N N . ARG A 1 109 ? 28.295 4.705 -51.271 1.00 86.25 109 ARG A N 1
ATOM 880 C CA . ARG A 1 109 ? 27.878 5.213 -52.591 1.00 86.25 109 ARG A CA 1
ATOM 881 C C . ARG A 1 109 ? 28.832 6.268 -53.146 1.00 86.25 109 ARG A C 1
ATOM 883 O O . ARG A 1 109 ? 29.085 6.281 -54.346 1.00 86.25 109 ARG A O 1
ATOM 890 N N . GLU A 1 110 ? 29.332 7.154 -52.293 1.00 82.75 110 GLU A N 1
ATOM 891 C CA . GLU A 1 110 ? 30.303 8.180 -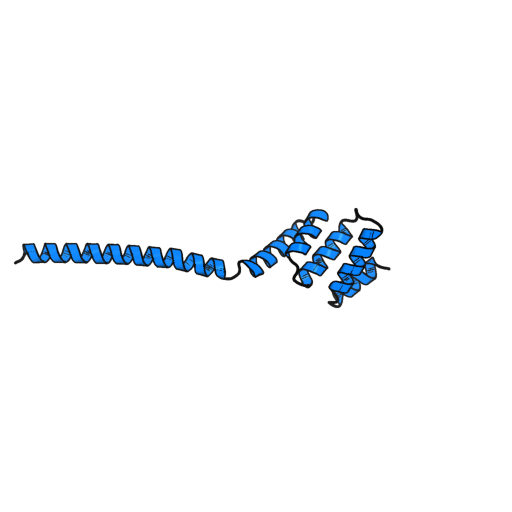52.686 1.00 82.75 110 GLU A CA 1
ATOM 892 C C . GLU A 1 110 ? 31.686 7.584 -52.967 1.00 82.75 110 GLU A C 1
ATOM 894 O O . GLU A 1 110 ? 32.342 8.007 -53.914 1.00 82.75 110 GLU A O 1
ATOM 899 N N . GLY A 1 111 ? 32.099 6.567 -52.203 1.00 77.00 111 GLY A N 1
ATOM 900 C CA . GLY A 1 111 ? 33.330 5.818 -52.453 1.00 77.00 111 GLY A CA 1
ATOM 901 C C . GLY A 1 111 ? 33.323 5.115 -53.812 1.00 77.00 111 GLY A C 1
ATOM 902 O O . GLY A 1 111 ? 34.254 5.290 -54.589 1.00 77.00 111 GLY A O 1
ATOM 903 N N . VAL A 1 112 ? 32.246 4.394 -54.147 1.00 74.81 112 VAL A N 1
ATOM 904 C CA . VAL A 1 112 ? 32.115 3.702 -55.445 1.00 74.81 112 VAL A CA 1
ATOM 905 C C . VAL A 1 112 ? 32.146 4.685 -56.622 1.00 74.81 112 VAL A C 1
ATOM 907 O O . VAL A 1 112 ? 32.828 4.427 -57.607 1.00 74.81 112 VAL A O 1
ATOM 910 N N . LYS A 1 113 ? 31.481 5.845 -56.513 1.00 65.19 113 LYS A N 1
ATOM 911 C CA . LYS A 1 113 ? 31.496 6.891 -57.557 1.00 65.19 113 LYS A CA 1
ATOM 912 C C . LYS A 1 113 ? 32.866 7.528 -57.811 1.00 65.19 113 LYS A C 1
ATOM 914 O O . LYS A 1 113 ? 33.018 8.190 -58.825 1.00 65.19 113 LYS A O 1
ATOM 919 N N . LYS A 1 114 ? 33.814 7.421 -56.878 1.00 63.91 114 LYS A N 1
ATOM 920 C CA . LYS A 1 114 ? 35.177 7.949 -57.054 1.00 63.91 114 LYS A CA 1
ATOM 921 C C . LYS A 1 114 ? 36.129 6.949 -57.713 1.00 63.91 114 LYS A C 1
ATOM 923 O O . LYS A 1 114 ? 37.229 7.342 -58.079 1.00 63.91 114 LYS A O 1
ATOM 928 N N . VAL A 1 115 ? 35.744 5.674 -57.785 1.00 62.78 115 VAL A N 1
ATOM 929 C CA . VAL A 1 115 ? 36.592 4.576 -58.278 1.00 62.78 115 VAL A CA 1
ATOM 930 C C . VAL A 1 115 ? 36.196 4.133 -59.694 1.00 62.78 115 VAL A C 1
ATOM 932 O O . VAL A 1 115 ? 37.038 3.588 -60.402 1.00 62.78 115 VAL A O 1
ATOM 935 N N . VAL A 1 116 ? 34.943 4.369 -60.100 1.00 56.06 116 VAL A N 1
ATOM 936 C CA . VAL A 1 116 ? 34.433 4.184 -61.474 1.00 56.06 116 VAL A CA 1
ATOM 937 C C . VAL A 1 116 ? 34.590 5.479 -62.257 1.00 56.06 116 VAL A C 1
ATOM 939 O O . VAL A 1 116 ? 35.026 5.401 -63.423 1.00 56.06 116 VAL A O 1
#

pLDDT: mean 93.33, std 8.0, range [56.06, 98.5]